Protein AF-A0A9E5R6W0-F1 (afdb_monomer_lite)

Secondary structure (DSSP, 8-state):
--S-B-----TT------GGGGGGGG--HHHHHHHHHHHHHHHHH-TT-----BS-SSGGG-SSPPHHHHHT-SB-TTSPBPHHHHHHHHH--

Radius of gyration: 13.16 Å; chains: 1; bounding box: 34×24×33 Å

Foldseek 3Di:
DPQADFDFACPPPPDDDDPVNVVNPVADLQNRLVVVLVVVVVLVVDPPRDDHHQQDAPLQCDVVRDPVSQRRYQAHVVRHGGSNNVSCVVSPD

pLDDT: mean 86.55, std 10.1, range [46.84, 95.88]

Sequence (93 aa):
MGDGFGWGSAEVFSGVVGEEFGFITYTTAQEQAQYIVRAFQVGRDLSYVGPMFLDNLNFCESYPRSELACFLSLLDAEGEPRPAFEALQVATP

Structure (mmCIF, N/CA/C/O backbone):
data_AF-A0A9E5R6W0-F1
#
_entry.id   AF-A0A9E5R6W0-F1
#
loop_
_atom_site.group_PDB
_atom_site.id
_atom_site.type_symbol
_atom_site.label_atom_id
_atom_site.label_alt_id
_atom_site.label_comp_id
_atom_site.label_asym_id
_atom_site.label_entity_id
_atom_site.label_seq_id
_atom_site.pdbx_PDB_ins_code
_atom_site.Cartn_x
_atom_site.Cartn_y
_atom_site.Cartn_z
_atom_site.occupancy
_atom_site.B_iso_or_equiv
_atom_site.auth_seq_id
_atom_site.auth_comp_id
_atom_site.auth_asym_id
_atom_site.auth_atom_id
_atom_site.pdbx_PDB_model_num
ATOM 1 N N . MET A 1 1 ? -10.568 -2.536 -12.819 1.00 46.84 1 MET A N 1
ATOM 2 C CA . MET A 1 1 ? -10.127 -2.218 -11.449 1.00 46.84 1 MET A CA 1
ATOM 3 C C . MET A 1 1 ? -11.271 -2.649 -10.552 1.00 46.84 1 MET A C 1
ATOM 5 O O . MET A 1 1 ? -12.354 -2.099 -10.709 1.00 46.84 1 MET A O 1
ATOM 9 N N . GLY A 1 2 ? -11.102 -3.755 -9.823 1.00 52.41 2 GLY A N 1
ATOM 10 C CA . GLY A 1 2 ? -12.112 -4.248 -8.878 1.00 52.41 2 GLY A CA 1
ATOM 11 C C . GLY A 1 2 ? -12.193 -3.331 -7.658 1.00 52.41 2 GLY A C 1
ATOM 12 O O . GLY A 1 2 ? -11.368 -2.431 -7.531 1.00 52.41 2 GLY A O 1
ATOM 13 N N . ASP A 1 3 ? -13.171 -3.553 -6.787 1.00 63.50 3 ASP A N 1
ATOM 14 C CA . ASP A 1 3 ? -13.585 -2.685 -5.668 1.00 63.50 3 ASP A CA 1
ATOM 15 C C . ASP A 1 3 ? -12.552 -2.515 -4.518 1.00 63.50 3 ASP A C 1
ATOM 17 O O . ASP A 1 3 ? -12.926 -2.331 -3.360 1.00 63.50 3 ASP A O 1
ATOM 21 N N . GLY A 1 4 ? -11.251 -2.614 -4.804 1.00 73.88 4 GLY A N 1
ATOM 22 C CA . GLY A 1 4 ? -10.156 -2.487 -3.846 1.00 73.88 4 GLY A CA 1
ATOM 23 C C . GLY A 1 4 ? -9.471 -1.119 -3.886 1.00 73.88 4 GLY A C 1
ATOM 24 O O . GLY A 1 4 ? -9.457 -0.435 -4.910 1.00 73.88 4 GLY A O 1
ATOM 25 N N . PHE A 1 5 ? -8.883 -0.721 -2.760 1.00 89.69 5 PHE A N 1
ATOM 26 C CA . PHE A 1 5 ? -7.996 0.442 -2.680 1.00 89.69 5 PHE A CA 1
ATOM 27 C C . PHE A 1 5 ? -6.537 -0.018 -2.662 1.00 89.69 5 PHE A C 1
ATOM 29 O O . PHE A 1 5 ? -6.260 -1.156 -2.305 1.00 89.69 5 PHE A O 1
ATOM 36 N N . GLY A 1 6 ? -5.598 0.863 -2.993 1.00 89.69 6 GLY A N 1
ATOM 37 C CA . GLY A 1 6 ? -4.170 0.566 -2.919 1.00 89.69 6 GLY A CA 1
ATOM 38 C C . GLY A 1 6 ? -3.335 1.836 -2.973 1.00 89.69 6 GLY A C 1
ATOM 39 O O . GLY A 1 6 ? -3.816 2.890 -3.392 1.00 89.69 6 GLY A O 1
ATOM 40 N N . TRP A 1 7 ? -2.084 1.737 -2.534 1.00 92.44 7 TRP A N 1
ATOM 41 C CA . TRP A 1 7 ? -1.086 2.789 -2.703 1.00 92.44 7 TRP A CA 1
ATOM 42 C C . TRP A 1 7 ? 0.212 2.166 -3.201 1.00 92.44 7 TRP A C 1
ATOM 44 O O . TRP A 1 7 ? 0.592 1.100 -2.722 1.00 92.44 7 TRP A O 1
ATOM 54 N N . GLY A 1 8 ? 0.859 2.789 -4.185 1.00 91.12 8 GLY A N 1
ATOM 55 C CA . GLY A 1 8 ? 2.030 2.226 -4.855 1.00 91.12 8 GLY A CA 1
ATOM 56 C C . GLY A 1 8 ? 3.338 2.872 -4.411 1.00 91.12 8 GLY A C 1
ATOM 57 O O . GLY A 1 8 ? 3.369 4.061 -4.108 1.00 91.12 8 GLY A O 1
ATOM 58 N N . SER A 1 9 ? 4.422 2.096 -4.429 1.00 91.75 9 SER A N 1
ATOM 59 C CA . SER A 1 9 ? 5.796 2.594 -4.290 1.00 91.75 9 SER A CA 1
ATOM 60 C C . SER A 1 9 ? 6.723 1.920 -5.302 1.00 91.75 9 SER A C 1
ATOM 62 O O . SER A 1 9 ? 6.707 0.690 -5.429 1.00 91.75 9 SER A O 1
ATOM 64 N N . ALA A 1 10 ? 7.546 2.728 -5.981 1.00 87.38 10 ALA A N 1
ATOM 65 C CA . ALA A 1 10 ? 8.578 2.274 -6.916 1.00 87.38 10 ALA A CA 1
ATOM 66 C C . ALA A 1 10 ? 9.985 2.223 -6.297 1.00 87.38 10 ALA A C 1
ATOM 68 O O . ALA A 1 10 ? 10.927 1.898 -7.006 1.00 87.38 10 ALA A O 1
ATOM 69 N N . GLU A 1 11 ? 10.159 2.502 -4.998 1.00 81.50 11 GLU A N 1
ATOM 70 C CA . GLU A 1 11 ? 11.493 2.608 -4.370 1.00 81.50 11 GLU A CA 1
ATOM 71 C C . GLU A 1 11 ? 12.383 1.378 -4.617 1.00 81.50 11 GLU A C 1
ATOM 73 O O . GLU A 1 11 ? 13.587 1.503 -4.824 1.00 81.50 11 GLU A O 1
ATOM 78 N N . VAL A 1 12 ? 11.780 0.191 -4.636 1.00 68.12 12 VAL A N 1
ATOM 79 C CA . VAL A 1 12 ? 12.486 -1.088 -4.786 1.00 68.12 12 VAL A CA 1
ATOM 80 C C . VAL A 1 12 ? 12.454 -1.644 -6.215 1.00 68.12 12 VAL A C 1
ATOM 82 O O . VAL A 1 12 ? 12.954 -2.738 -6.459 1.00 68.12 12 VAL A O 1
ATOM 85 N N . PHE A 1 13 ? 11.895 -0.906 -7.180 1.00 70.94 13 PHE A N 1
ATOM 86 C CA . PHE A 1 13 ? 11.680 -1.388 -8.544 1.00 70.94 13 PHE A CA 1
ATOM 87 C C . PHE A 1 13 ? 12.214 -0.405 -9.590 1.00 70.94 13 PHE A C 1
ATOM 89 O O . PHE A 1 13 ? 11.879 0.773 -9.599 1.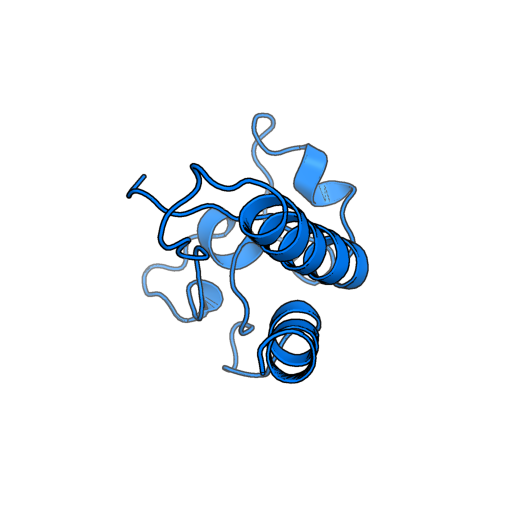00 70.94 13 PHE A O 1
ATOM 96 N N . SER A 1 14 ? 12.991 -0.912 -10.545 1.00 65.50 14 SER A N 1
ATOM 97 C CA . SER A 1 14 ? 13.558 -0.140 -11.661 1.00 65.50 14 SER A CA 1
ATOM 98 C C . SER A 1 14 ? 12.626 -0.012 -12.878 1.00 65.50 14 SER A C 1
ATOM 100 O O . SER A 1 14 ? 13.095 0.262 -13.983 1.00 65.50 14 SER A O 1
ATOM 102 N N . GLY A 1 15 ? 11.323 -0.243 -12.688 1.00 66.81 15 GLY A N 1
ATOM 103 C CA . GLY A 1 15 ? 10.320 -0.217 -13.753 1.00 66.81 15 GLY A CA 1
ATOM 104 C C . GLY A 1 15 ? 10.011 1.191 -14.269 1.00 66.81 15 GLY A C 1
ATOM 105 O O . GLY A 1 15 ? 10.230 2.193 -13.583 1.00 66.81 15 GLY A O 1
ATOM 106 N N . VAL A 1 16 ? 9.470 1.270 -15.484 1.00 71.50 16 VAL A N 1
ATOM 107 C CA . VAL A 1 16 ? 8.998 2.527 -16.068 1.00 71.50 16 VAL A CA 1
ATOM 108 C C . VAL A 1 16 ? 7.635 2.854 -15.472 1.00 71.50 16 VAL A C 1
ATOM 110 O O . VAL A 1 16 ? 6.627 2.211 -15.760 1.00 71.50 16 VAL A O 1
ATOM 113 N N . VAL A 1 17 ? 7.594 3.894 -14.646 1.00 78.81 17 VAL A N 1
ATOM 114 C CA . VAL A 1 17 ? 6.337 4.441 -14.134 1.00 78.81 17 VAL A CA 1
ATOM 115 C C . VAL A 1 17 ? 5.712 5.320 -15.219 1.00 78.81 17 VAL A C 1
ATOM 117 O O . VAL A 1 17 ? 6.325 6.295 -15.653 1.00 78.81 17 VAL A O 1
ATOM 120 N N . GLY A 1 18 ? 4.502 4.971 -15.665 1.00 79.25 18 GLY A N 1
ATOM 121 C CA . GLY A 1 18 ? 3.709 5.825 -16.556 1.00 79.25 18 GLY A CA 1
ATOM 122 C C . GLY A 1 18 ? 3.425 7.184 -15.909 1.00 79.25 18 GLY A C 1
ATOM 123 O O . GLY A 1 18 ? 3.287 7.272 -14.686 1.00 79.25 18 GLY A O 1
ATOM 124 N N . GLU A 1 19 ? 3.351 8.256 -16.705 1.00 80.06 19 GLU A N 1
ATOM 125 C CA . GLU A 1 19 ? 3.143 9.623 -16.194 1.00 80.06 19 GLU A CA 1
ATOM 126 C C . GLU A 1 19 ? 1.898 9.733 -15.299 1.00 80.06 19 GLU A C 1
ATOM 128 O O . GLU A 1 19 ? 1.898 10.462 -14.305 1.00 80.06 19 GLU A O 1
ATOM 133 N N . GLU A 1 20 ? 0.857 8.953 -15.594 1.00 82.06 20 GLU A N 1
ATOM 134 C CA . GLU A 1 20 ? -0.397 8.906 -14.848 1.00 82.06 20 GLU A CA 1
ATOM 135 C C . GLU A 1 20 ? -0.255 8.325 -13.427 1.00 82.06 20 GLU A C 1
ATOM 137 O O . GLU A 1 20 ? -1.104 8.574 -12.570 1.00 82.06 20 GLU A O 1
ATOM 142 N N . PHE A 1 21 ? 0.852 7.633 -13.145 1.00 80.88 21 PHE A N 1
ATOM 143 C CA . PHE A 1 21 ? 1.220 7.119 -11.824 1.00 80.88 21 PHE A CA 1
ATOM 144 C C . PHE A 1 21 ? 2.512 7.740 -11.281 1.00 80.88 21 PHE A C 1
ATOM 146 O O . PHE A 1 21 ? 3.119 7.194 -10.360 1.00 80.88 21 PHE A O 1
ATOM 153 N N . GLY A 1 22 ? 2.924 8.906 -11.793 1.00 84.94 22 GLY A N 1
ATOM 154 C CA . GLY A 1 22 ? 4.193 9.550 -11.434 1.00 84.94 22 GLY A CA 1
ATOM 155 C C . GLY A 1 22 ? 4.430 9.713 -9.924 1.00 84.94 22 GLY A C 1
ATOM 156 O O . GLY A 1 22 ? 5.571 9.629 -9.474 1.00 84.94 22 GLY A O 1
ATOM 157 N N . PHE A 1 23 ? 3.366 9.846 -9.118 1.00 87.00 23 PHE A N 1
ATOM 158 C CA . PHE A 1 23 ? 3.448 9.925 -7.651 1.00 87.00 23 PHE A CA 1
ATOM 159 C C . PHE A 1 23 ? 4.151 8.718 -7.002 1.00 87.00 23 PHE A C 1
ATOM 161 O O . PHE A 1 23 ? 4.775 8.861 -5.950 1.00 87.00 23 PHE A O 1
ATOM 168 N N . ILE A 1 24 ? 4.089 7.540 -7.633 1.00 90.12 24 ILE A N 1
ATOM 169 C CA . ILE A 1 24 ? 4.697 6.297 -7.142 1.00 90.12 24 ILE A CA 1
ATOM 170 C C . ILE A 1 24 ? 6.227 6.427 -7.062 1.00 90.12 24 ILE A C 1
ATOM 172 O O . ILE A 1 24 ? 6.845 5.832 -6.179 1.00 90.12 24 ILE A O 1
ATOM 176 N N . THR A 1 25 ? 6.839 7.245 -7.929 1.00 89.12 25 THR A N 1
ATOM 177 C CA . THR A 1 25 ? 8.292 7.515 -7.912 1.00 89.12 25 THR A CA 1
ATOM 178 C C . THR A 1 25 ? 8.734 8.375 -6.728 1.00 89.12 25 THR A C 1
ATOM 180 O O . THR A 1 25 ? 9.909 8.379 -6.374 1.00 89.12 25 THR A O 1
ATOM 183 N N . TYR A 1 26 ? 7.790 9.071 -6.092 1.00 90.50 26 TYR A N 1
ATOM 184 C CA .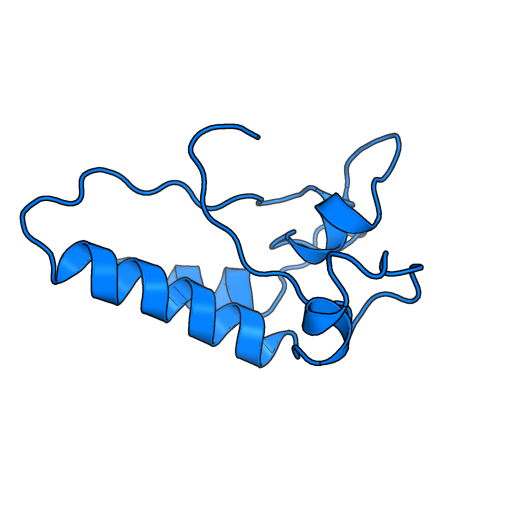 TYR A 1 26 ? 8.011 9.907 -4.913 1.00 90.50 26 TYR A CA 1
ATOM 185 C C . TYR A 1 26 ? 7.534 9.242 -3.620 1.00 90.50 26 TYR A C 1
ATOM 187 O O . TYR A 1 26 ? 7.525 9.891 -2.581 1.00 90.50 26 TYR A O 1
ATOM 195 N N . THR A 1 27 ? 7.099 7.982 -3.684 1.00 91.88 27 THR A N 1
ATOM 196 C CA . THR A 1 27 ? 6.605 7.239 -2.524 1.00 91.88 27 THR A CA 1
ATOM 197 C C . THR A 1 27 ? 7.610 6.154 -2.154 1.00 91.88 27 THR A C 1
ATOM 199 O O . THR A 1 27 ? 7.873 5.244 -2.943 1.00 91.88 27 THR A O 1
ATOM 202 N N . THR A 1 28 ? 8.123 6.207 -0.931 1.00 94.00 28 THR A N 1
ATOM 203 C CA . THR A 1 28 ? 8.932 5.141 -0.322 1.00 94.00 28 THR A CA 1
ATOM 204 C C . THR A 1 28 ? 8.079 3.930 0.074 1.00 94.00 28 THR A C 1
ATOM 206 O O . THR A 1 28 ? 6.866 4.031 0.279 1.00 94.00 28 THR A O 1
ATOM 209 N N . ALA A 1 29 ? 8.691 2.759 0.236 1.00 92.81 29 ALA A N 1
ATOM 210 C CA . ALA A 1 29 ? 8.015 1.558 0.722 1.00 92.81 29 ALA A CA 1
ATOM 211 C C . ALA A 1 29 ? 7.453 1.763 2.144 1.00 92.81 29 ALA A C 1
ATOM 213 O O . ALA A 1 29 ? 6.400 1.224 2.493 1.00 92.81 29 ALA A O 1
ATOM 214 N N . GLN A 1 30 ? 8.113 2.599 2.950 1.00 94.69 30 GLN A N 1
ATOM 215 C CA . GLN A 1 30 ? 7.626 2.987 4.271 1.00 94.69 30 GLN A CA 1
ATOM 216 C C . GLN A 1 30 ? 6.395 3.902 4.196 1.00 94.69 30 GLN A C 1
ATOM 218 O O . GLN A 1 30 ? 5.442 3.703 4.949 1.00 94.69 30 GLN A O 1
ATOM 223 N N . GLU A 1 31 ? 6.377 4.880 3.288 1.00 95.25 31 GLU A N 1
ATOM 224 C CA . GLU A 1 31 ? 5.207 5.745 3.072 1.00 95.25 31 GLU A CA 1
ATOM 225 C C . GLU A 1 31 ? 4.014 4.952 2.542 1.00 95.25 31 GLU A C 1
ATOM 227 O O . GLU A 1 3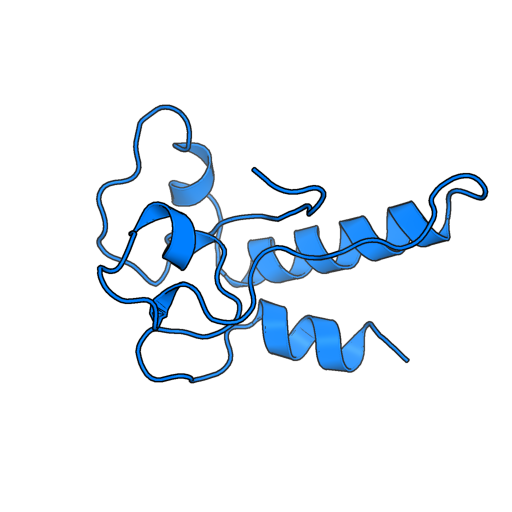1 ? 2.899 5.130 3.031 1.00 95.25 31 GLU A O 1
ATOM 232 N N . GLN A 1 32 ? 4.244 4.005 1.627 1.00 95.19 32 GLN A N 1
ATOM 233 C CA . GLN A 1 32 ? 3.216 3.061 1.187 1.00 95.19 32 GLN A CA 1
ATOM 234 C C . GLN A 1 32 ? 2.566 2.353 2.387 1.00 95.19 32 GLN A C 1
ATOM 236 O O . GLN A 1 32 ? 1.339 2.349 2.511 1.00 95.19 32 GLN A O 1
ATOM 241 N N . ALA A 1 33 ? 3.376 1.806 3.299 1.00 95.31 33 ALA A N 1
ATOM 242 C CA . ALA A 1 33 ? 2.886 1.149 4.509 1.00 95.31 33 ALA A CA 1
ATOM 243 C C . ALA A 1 33 ? 2.044 2.095 5.383 1.00 95.31 33 ALA A C 1
ATOM 245 O O . ALA A 1 33 ? 0.945 1.743 5.821 1.00 95.31 33 ALA A O 1
ATOM 246 N N . GLN A 1 34 ? 2.530 3.319 5.600 1.00 95.88 34 GLN A N 1
ATOM 247 C CA . GLN A 1 34 ? 1.843 4.328 6.408 1.00 95.88 34 GLN A CA 1
ATOM 248 C C . GLN A 1 34 ? 0.490 4.726 5.811 1.00 95.88 34 GLN A C 1
ATOM 250 O O . GLN A 1 34 ? -0.507 4.788 6.535 1.00 95.88 34 GLN A O 1
ATOM 255 N N . TYR A 1 35 ? 0.427 4.974 4.503 1.00 95.44 35 TYR A N 1
ATOM 256 C CA . TYR A 1 35 ? -0.802 5.402 3.836 1.00 95.44 35 TYR A CA 1
ATOM 257 C C . TYR A 1 35 ? -1.854 4.298 3.796 1.00 95.44 35 TYR A C 1
ATOM 259 O O . TYR A 1 35 ? -3.028 4.567 4.054 1.00 95.44 35 TYR A O 1
ATOM 267 N N . ILE A 1 36 ? -1.438 3.051 3.563 1.00 95.38 36 ILE A N 1
ATOM 268 C CA . ILE A 1 36 ? -2.336 1.893 3.593 1.00 95.38 36 ILE A CA 1
ATOM 269 C C . ILE A 1 36 ? -2.945 1.715 4.990 1.00 95.38 36 ILE A C 1
ATOM 271 O O . ILE A 1 36 ? -4.167 1.627 5.131 1.00 95.38 36 ILE A O 1
ATOM 275 N N . VAL A 1 37 ? -2.120 1.723 6.042 1.00 95.31 37 VAL A N 1
ATOM 276 C CA . VAL A 1 37 ? -2.609 1.608 7.426 1.00 95.31 37 VAL A CA 1
ATOM 277 C C . VAL A 1 37 ? -3.532 2.775 7.780 1.00 95.31 37 VAL A C 1
ATOM 279 O O . VAL A 1 37 ? -4.584 2.577 8.398 1.00 95.31 37 VAL A O 1
ATOM 282 N N . ARG A 1 38 ? -3.182 3.997 7.360 1.00 95.50 38 ARG A N 1
ATOM 283 C CA . ARG A 1 38 ? -4.013 5.180 7.593 1.00 95.50 38 ARG A CA 1
ATOM 284 C C . ARG A 1 38 ? -5.368 5.072 6.896 1.00 95.50 38 ARG A C 1
ATOM 286 O O . ARG A 1 38 ? -6.367 5.459 7.497 1.00 95.50 38 ARG A O 1
ATOM 293 N N . ALA A 1 39 ? -5.432 4.522 5.685 1.00 94.06 39 ALA A N 1
ATOM 294 C CA . ALA A 1 39 ? -6.692 4.318 4.973 1.00 94.06 39 ALA A CA 1
ATOM 295 C C . ALA A 1 39 ? -7.642 3.389 5.748 1.00 94.06 39 ALA A C 1
ATOM 297 O O . ALA A 1 39 ? -8.806 3.734 5.942 1.00 94.06 39 ALA A O 1
ATOM 298 N N . PHE A 1 40 ? -7.140 2.272 6.289 1.00 92.94 40 PHE A N 1
ATOM 299 C CA . PHE A 1 40 ? -7.940 1.390 7.148 1.00 92.94 40 PHE A CA 1
ATOM 300 C C . PHE A 1 40 ? -8.368 2.055 8.462 1.00 92.94 40 PHE A C 1
ATOM 302 O O . PHE A 1 40 ? -9.465 1.805 8.953 1.00 92.94 40 PHE A O 1
ATOM 309 N N . GLN A 1 41 ? -7.526 2.900 9.064 1.00 93.19 41 GLN A N 1
ATOM 310 C CA . GLN A 1 41 ? -7.925 3.692 10.236 1.00 93.19 41 GLN A CA 1
ATOM 311 C C . GLN A 1 41 ? -9.082 4.636 9.899 1.00 93.19 41 GLN A C 1
ATOM 313 O O . GLN A 1 41 ? -10.095 4.614 10.587 1.00 93.19 41 GLN A O 1
ATOM 318 N N . VAL A 1 42 ? -8.965 5.395 8.806 1.00 94.06 42 VAL A N 1
ATOM 319 C CA . VAL A 1 42 ? -10.021 6.311 8.358 1.00 94.06 42 VAL A CA 1
ATOM 320 C C . VAL A 1 42 ? -11.313 5.554 8.048 1.00 94.06 42 VAL A C 1
ATOM 322 O O . VAL A 1 42 ? -12.379 5.993 8.461 1.00 94.06 42 VAL A O 1
ATOM 325 N N . GLY A 1 43 ? -11.235 4.400 7.380 1.00 92.19 43 GLY A N 1
ATOM 326 C CA . GLY A 1 43 ? -12.405 3.556 7.132 1.00 92.19 43 GLY A CA 1
ATOM 327 C C . GLY A 1 43 ? -13.102 3.116 8.420 1.00 92.19 43 GLY A C 1
ATOM 328 O O . GLY A 1 43 ? -14.319 3.203 8.510 1.00 92.19 43 GLY A O 1
ATOM 329 N N . ARG A 1 44 ? -12.341 2.725 9.451 1.00 90.75 44 ARG A N 1
ATOM 330 C CA . ARG A 1 44 ? -12.895 2.361 10.768 1.00 90.75 44 ARG A CA 1
ATOM 331 C C . ARG A 1 44 ? -13.523 3.539 11.512 1.00 90.75 44 ARG A C 1
ATOM 333 O O . ARG A 1 44 ? -14.494 3.338 12.236 1.00 90.75 44 ARG A O 1
ATOM 340 N N . ASP A 1 45 ? -12.983 4.744 11.338 1.00 93.50 45 ASP A N 1
ATOM 341 C CA . ASP A 1 45 ? -13.512 5.964 11.959 1.00 93.50 45 ASP A CA 1
ATOM 342 C C . ASP A 1 45 ? -14.849 6.408 11.324 1.00 93.50 45 ASP A C 1
ATOM 344 O O . ASP A 1 45 ? -15.614 7.165 11.928 1.00 93.50 45 ASP A O 1
ATOM 348 N N . LEU A 1 46 ? -15.158 5.938 10.110 1.00 93.12 46 LEU A N 1
ATOM 349 C CA . LEU A 1 46 ? -16.361 6.290 9.358 1.00 93.12 46 LEU A CA 1
ATOM 350 C C . LEU A 1 46 ? -17.420 5.184 9.459 1.00 93.12 46 LEU A C 1
ATOM 352 O O . LEU A 1 46 ? -17.307 4.124 8.855 1.00 93.12 46 LEU A O 1
ATOM 356 N N . SER A 1 47 ? -18.530 5.467 10.143 1.00 89.94 47 SER A N 1
ATOM 357 C CA . SER A 1 47 ? -19.594 4.484 10.425 1.00 89.94 47 SER A CA 1
ATOM 358 C C . SER A 1 47 ? -20.358 3.947 9.207 1.00 89.94 47 SER A C 1
ATOM 360 O O . SER A 1 47 ? -21.162 3.027 9.347 1.00 89.94 47 SER A O 1
ATOM 362 N N . TYR A 1 48 ? -20.149 4.527 8.026 1.00 92.31 48 TYR A N 1
ATOM 363 C CA . TYR A 1 48 ? -20.799 4.131 6.776 1.00 92.31 48 TYR A CA 1
ATOM 364 C C . TYR A 1 48 ? -19.875 3.354 5.829 1.00 92.31 48 TYR A C 1
ATOM 366 O O . TYR A 1 48 ? -20.329 2.910 4.774 1.00 92.31 48 TYR A O 1
ATOM 374 N N . VAL A 1 49 ? -18.590 3.203 6.168 1.00 91.62 49 VAL A N 1
ATOM 375 C CA . VAL A 1 49 ? -17.643 2.423 5.368 1.00 91.62 49 VAL A CA 1
ATOM 376 C C . VAL A 1 49 ? -17.744 0.959 5.789 1.00 91.62 49 VAL A C 1
ATOM 378 O O . VAL A 1 49 ? -17.582 0.613 6.957 1.00 91.62 49 VAL A O 1
ATOM 381 N N . GLY A 1 50 ? -18.073 0.102 4.822 1.00 87.81 50 GLY A N 1
ATOM 382 C CA . GLY A 1 50 ? -18.142 -1.344 5.007 1.00 87.81 50 GLY A CA 1
ATOM 383 C C . GLY A 1 50 ? -16.767 -2.019 4.911 1.00 87.81 50 GLY A C 1
ATOM 384 O O . GLY A 1 50 ? -15.737 -1.386 5.141 1.00 87.81 50 GLY A O 1
ATOM 385 N N . PRO A 1 51 ? -16.727 -3.312 4.549 1.00 88.69 51 PRO A N 1
ATOM 386 C CA . PRO A 1 51 ? -15.475 -4.020 4.309 1.00 88.69 51 PRO A CA 1
ATOM 387 C C . PRO A 1 51 ? -14.604 -3.300 3.274 1.00 88.69 51 PRO A C 1
ATOM 389 O O . PRO A 1 51 ? -15.089 -2.898 2.218 1.00 88.69 51 PRO A O 1
ATOM 392 N N . MET A 1 52 ? -13.314 -3.170 3.577 1.00 90.94 52 MET A N 1
ATOM 393 C CA . MET A 1 52 ? -12.310 -2.624 2.668 1.00 90.94 52 MET A CA 1
ATOM 394 C C . MET A 1 52 ? -11.369 -3.742 2.233 1.00 90.94 52 MET A C 1
ATOM 396 O O . MET A 1 52 ? -10.867 -4.490 3.071 1.00 90.94 52 MET A O 1
ATOM 400 N N . PHE A 1 53 ? -11.101 -3.824 0.933 1.00 91.19 53 PHE A N 1
ATOM 401 C CA . PHE A 1 53 ? -10.150 -4.772 0.360 1.00 91.19 53 PHE A CA 1
ATOM 402 C C . PHE A 1 53 ? -8.948 -4.006 -0.182 1.00 91.19 53 PHE A C 1
ATOM 404 O O . PHE A 1 53 ? -9.109 -3.032 -0.917 1.00 91.19 53 PHE A O 1
ATOM 411 N N . LEU A 1 54 ? -7.753 -4.432 0.211 1.00 91.69 54 LEU A N 1
ATOM 412 C CA . LEU A 1 54 ? -6.500 -3.856 -0.258 1.00 91.69 54 LEU A CA 1
ATOM 413 C C . LEU A 1 54 ? -6.008 -4.618 -1.492 1.00 91.69 54 LEU A C 1
ATOM 415 O O . LEU A 1 54 ? -5.914 -5.845 -1.466 1.00 91.69 54 LEU A O 1
ATOM 419 N N . ASP A 1 55 ? -5.667 -3.878 -2.539 1.00 87.75 55 ASP A N 1
ATOM 420 C CA . ASP A 1 55 ? -5.068 -4.374 -3.774 1.00 87.75 55 ASP A CA 1
ATOM 421 C C . ASP A 1 55 ? -3.566 -3.994 -3.790 1.00 87.75 55 ASP A C 1
ATOM 423 O O . ASP A 1 55 ? -3.241 -2.814 -3.651 1.00 87.75 55 ASP A O 1
ATOM 427 N N . ASN A 1 56 ? -2.601 -4.915 -3.898 1.00 89.25 56 ASN A N 1
ATOM 428 C CA . ASN A 1 56 ? -2.719 -6.379 -3.963 1.00 89.25 56 ASN A CA 1
ATOM 429 C C . ASN A 1 56 ? -1.657 -7.077 -3.104 1.00 89.25 56 ASN A C 1
ATOM 431 O O . ASN A 1 56 ? -0.606 -6.515 -2.823 1.00 89.25 56 ASN A O 1
ATOM 435 N N . LEU A 1 57 ? -1.894 -8.337 -2.735 1.00 91.50 57 LEU A N 1
ATOM 436 C CA . LEU A 1 57 ? -0.939 -9.140 -1.978 1.00 91.50 57 LEU A CA 1
ATOM 437 C C . LEU A 1 57 ? 0.332 -9.472 -2.781 1.00 91.50 57 LEU A C 1
ATOM 439 O O . LEU A 1 57 ? 1.422 -9.200 -2.291 1.00 91.50 57 LEU A O 1
ATOM 443 N N . ASN A 1 58 ? 0.211 -10.040 -3.985 1.00 90.75 58 ASN A N 1
ATOM 444 C CA . ASN A 1 58 ? 1.314 -10.745 -4.657 1.00 90.75 58 ASN A CA 1
ATOM 445 C C . ASN A 1 58 ? 1.469 -10.424 -6.154 1.00 90.75 58 ASN A C 1
ATOM 447 O O . ASN A 1 58 ? 1.915 -11.247 -6.956 1.00 90.75 58 ASN A O 1
ATOM 451 N N . PHE A 1 59 ? 1.105 -9.217 -6.576 1.00 89.12 59 PHE A N 1
ATOM 452 C CA . PHE A 1 59 ? 1.187 -8.830 -7.985 1.00 89.12 59 PHE A CA 1
ATOM 453 C C . PHE A 1 59 ? 2.608 -8.826 -8.568 1.00 89.12 59 PHE A C 1
ATOM 455 O O . PHE A 1 59 ? 2.752 -8.980 -9.784 1.00 89.12 59 PHE A O 1
ATOM 462 N N . CYS A 1 60 ? 3.657 -8.736 -7.750 1.00 88.19 60 CYS A N 1
ATOM 463 C CA . CYS A 1 60 ? 5.035 -8.890 -8.231 1.00 88.19 60 CYS A CA 1
ATOM 464 C C . CYS A 1 60 ? 5.380 -10.310 -8.715 1.00 88.19 60 CYS A C 1
ATOM 466 O O . CYS A 1 60 ? 6.269 -10.468 -9.562 1.00 88.19 60 CYS A O 1
ATOM 468 N N . GLU A 1 61 ? 4.641 -11.318 -8.249 1.00 89.19 61 GLU A N 1
ATOM 469 C CA . GLU A 1 61 ? 4.787 -12.729 -8.631 1.00 89.19 61 GLU A CA 1
ATOM 470 C C . GLU A 1 61 ? 3.908 -13.108 -9.842 1.00 89.19 61 GLU A C 1
ATOM 472 O O . GLU A 1 61 ? 3.976 -14.228 -10.349 1.00 89.19 61 GLU A O 1
ATOM 477 N N . SER A 1 62 ? 3.071 -12.184 -10.333 1.00 84.31 62 SER A N 1
ATOM 478 C CA . SER A 1 62 ? 2.169 -12.440 -11.464 1.00 84.31 62 SER A CA 1
ATOM 479 C C . SER A 1 62 ? 2.917 -12.675 -12.787 1.00 84.31 62 SER A C 1
ATOM 481 O O . SER A 1 62 ? 3.970 -12.085 -13.042 1.00 84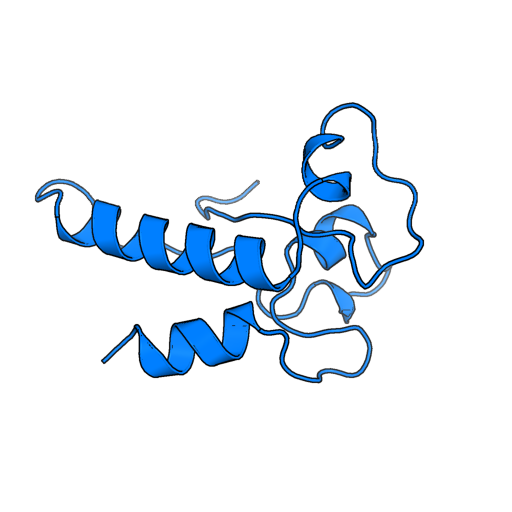.31 62 SER A O 1
ATOM 483 N N . TYR A 1 63 ? 2.350 -13.521 -13.662 1.00 78.38 63 TYR A N 1
ATOM 484 C CA . TYR A 1 63 ? 2.859 -13.758 -15.017 1.00 78.38 63 TYR A CA 1
ATOM 485 C C . TYR A 1 63 ? 1.766 -13.539 -16.086 1.00 78.38 63 TYR A C 1
ATOM 487 O O . TYR A 1 63 ? 0.730 -14.207 -16.030 1.00 78.38 63 TYR A O 1
ATOM 495 N N . PRO A 1 64 ? 1.985 -12.664 -17.089 1.00 79.38 64 PRO A N 1
ATOM 496 C CA . PRO A 1 64 ? 3.144 -11.780 -17.232 1.00 79.38 64 PRO A CA 1
ATOM 497 C C . PRO A 1 64 ? 3.179 -10.716 -16.124 1.00 79.38 64 PRO A C 1
ATOM 499 O O . PRO A 1 64 ? 2.132 -10.212 -15.719 1.00 79.38 64 PRO A O 1
ATOM 502 N N . ARG A 1 65 ? 4.381 -10.361 -15.652 1.00 77.56 65 ARG A N 1
ATOM 503 C CA . ARG A 1 65 ? 4.543 -9.328 -14.622 1.00 77.56 65 ARG A CA 1
ATOM 504 C C . ARG A 1 65 ? 4.100 -7.980 -15.179 1.00 77.56 65 ARG A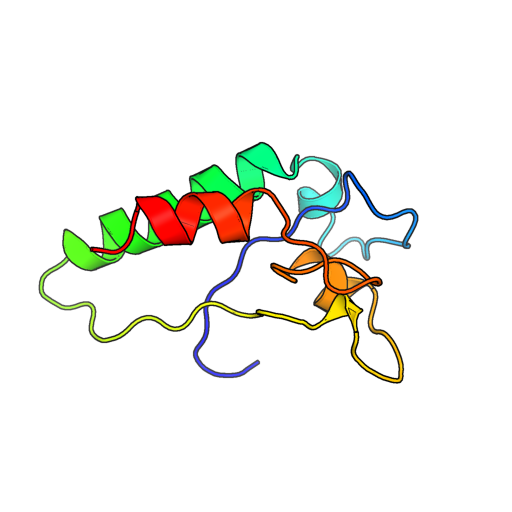 C 1
ATOM 506 O O . ARG A 1 65 ? 4.636 -7.517 -16.184 1.00 77.56 65 ARG A O 1
ATOM 513 N N . SER A 1 66 ? 3.165 -7.336 -14.490 1.00 81.19 66 SER A N 1
ATOM 514 C CA . SER A 1 66 ? 2.850 -5.923 -14.695 1.00 81.19 66 SER A CA 1
ATOM 515 C C . SER A 1 66 ? 3.631 -5.090 -13.682 1.00 81.19 66 SER A C 1
ATOM 517 O O . SER A 1 66 ? 3.471 -5.277 -12.476 1.00 81.19 66 SER A O 1
ATOM 519 N N . GLU A 1 67 ? 4.481 -4.175 -14.155 1.00 78.44 67 GLU A N 1
ATOM 520 C CA . GLU A 1 67 ? 5.264 -3.287 -13.279 1.00 78.44 67 GLU A CA 1
ATOM 521 C C . GLU A 1 67 ? 4.346 -2.431 -12.407 1.00 78.44 67 GLU A C 1
ATOM 523 O O . GLU A 1 67 ? 4.532 -2.352 -11.195 1.00 78.44 67 GLU A O 1
ATOM 528 N N . LEU A 1 68 ?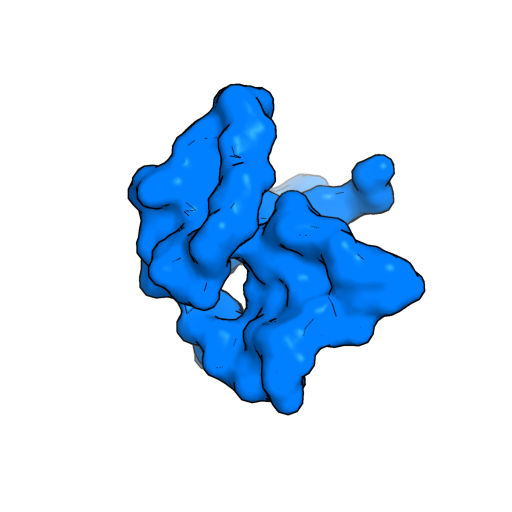 3.276 -1.905 -13.012 1.00 78.31 68 LEU A N 1
ATOM 529 C CA . LEU A 1 68 ? 2.249 -1.150 -12.308 1.00 78.31 68 LEU A CA 1
ATOM 530 C C . LEU A 1 68 ? 1.626 -1.952 -11.161 1.00 78.31 68 LEU A C 1
ATOM 532 O O . LEU A 1 68 ? 1.487 -1.465 -10.041 1.00 78.31 68 LEU A O 1
ATOM 536 N N . ALA A 1 69 ? 1.246 -3.193 -11.460 1.00 84.50 69 ALA A N 1
ATOM 537 C CA . ALA A 1 69 ? 0.641 -4.088 -10.490 1.00 84.50 69 ALA A CA 1
ATOM 538 C C . ALA A 1 69 ? 1.634 -4.405 -9.359 1.00 84.50 69 ALA A C 1
ATOM 540 O O . ALA A 1 69 ? 1.268 -4.420 -8.187 1.00 84.50 69 ALA A O 1
ATOM 541 N N . CYS A 1 70 ? 2.910 -4.587 -9.699 1.00 88.00 70 CYS A N 1
ATOM 542 C CA . CYS A 1 70 ? 3.966 -4.865 -8.737 1.00 88.00 70 CYS A CA 1
ATOM 543 C C . CYS A 1 70 ? 4.234 -3.681 -7.786 1.00 88.00 70 CYS A C 1
ATOM 545 O O . CYS A 1 70 ? 4.428 -3.896 -6.590 1.00 88.00 70 CYS A O 1
ATOM 547 N N . PHE A 1 71 ? 4.119 -2.425 -8.238 1.00 89.19 71 PHE A N 1
ATOM 548 C CA . PHE A 1 71 ? 4.250 -1.266 -7.339 1.00 89.19 71 PHE A CA 1
ATOM 549 C C . PHE A 1 71 ? 3.226 -1.275 -6.189 1.00 89.19 71 PHE A C 1
ATOM 551 O O . PHE A 1 71 ? 3.540 -0.787 -5.101 1.00 89.19 71 PHE A O 1
ATOM 558 N N . LEU A 1 72 ? 2.042 -1.862 -6.407 1.00 90.19 72 LEU A N 1
ATOM 559 C CA . LEU A 1 72 ? 0.953 -2.021 -5.429 1.00 90.19 72 LEU A CA 1
ATOM 560 C C . LEU A 1 72 ? 1.061 -3.301 -4.579 1.00 90.19 72 LEU A C 1
ATOM 562 O O . LEU A 1 72 ? 0.286 -3.474 -3.642 1.00 90.19 72 LEU A O 1
ATOM 566 N N . SER A 1 73 ? 1.992 -4.198 -4.906 1.00 92.00 73 SER A N 1
ATOM 567 C CA . SER A 1 73 ? 2.143 -5.501 -4.253 1.00 92.00 73 SER A CA 1
ATOM 568 C C . SER A 1 73 ? 2.631 -5.363 -2.809 1.00 92.00 73 SER A C 1
ATOM 570 O O . SER A 1 73 ? 3.462 -4.497 -2.523 1.00 92.00 73 SER A O 1
ATOM 572 N N . LEU A 1 74 ? 2.170 -6.239 -1.915 1.00 93.88 74 LEU A N 1
ATOM 573 C CA . LEU A 1 74 ? 2.666 -6.366 -0.538 1.00 93.88 74 LEU A CA 1
ATOM 574 C C . LEU A 1 74 ? 3.845 -7.336 -0.412 1.00 93.88 74 LEU A C 1
ATOM 576 O O . LEU A 1 74 ? 4.596 -7.247 0.556 1.00 93.88 74 LEU A O 1
ATOM 580 N N . LEU A 1 75 ? 4.004 -8.233 -1.380 1.00 92.75 75 LEU A N 1
ATOM 581 C CA . LEU A 1 75 ? 5.158 -9.111 -1.532 1.00 92.75 75 LEU A CA 1
ATOM 582 C C . LEU A 1 75 ? 6.010 -8.648 -2.714 1.00 92.75 75 LEU A C 1
ATOM 584 O O . LEU A 1 75 ? 5.483 -8.069 -3.673 1.00 92.75 75 LEU A O 1
ATOM 588 N N . ASP A 1 76 ? 7.316 -8.868 -2.642 1.00 89.25 76 ASP A N 1
ATOM 589 C CA . ASP A 1 76 ? 8.215 -8.614 -3.765 1.00 89.25 76 ASP A CA 1
ATOM 590 C C . ASP A 1 76 ? 8.194 -9.747 -4.809 1.00 89.25 76 ASP A C 1
ATOM 592 O O . ASP A 1 76 ? 7.286 -10.578 -4.850 1.00 89.25 76 ASP A O 1
ATOM 596 N N . ALA A 1 77 ? 9.147 -9.717 -5.740 1.00 86.56 77 ALA A N 1
ATOM 597 C CA . ALA A 1 77 ? 9.250 -10.681 -6.831 1.00 86.56 77 ALA A CA 1
ATOM 598 C C . ALA A 1 77 ? 9.632 -12.096 -6.369 1.00 86.56 77 ALA A C 1
ATOM 600 O O . ALA A 1 77 ? 9.385 -13.057 -7.101 1.00 86.56 77 ALA A O 1
ATOM 601 N N . GLU A 1 78 ? 10.242 -12.205 -5.193 1.00 88.94 78 GLU A N 1
ATOM 602 C CA . GLU A 1 78 ? 10.728 -13.429 -4.575 1.00 88.94 78 GLU A CA 1
ATOM 603 C C . GLU A 1 78 ? 9.741 -13.964 -3.521 1.00 88.94 78 GLU A C 1
ATOM 605 O O . GLU A 1 78 ? 9.940 -15.061 -2.999 1.00 88.94 78 GLU A O 1
ATOM 610 N N . GLY A 1 79 ? 8.655 -13.227 -3.258 1.00 89.25 79 GLY A N 1
ATOM 611 C CA . GLY A 1 79 ? 7.633 -13.563 -2.267 1.00 89.25 79 GLY A CA 1
ATOM 612 C C . GLY A 1 79 ? 7.960 -13.057 -0.859 1.00 89.25 79 GLY A C 1
ATOM 613 O O . GLY A 1 79 ? 7.260 -13.405 0.094 1.00 89.25 79 GLY A O 1
ATOM 614 N N . GLU A 1 80 ? 8.998 -12.233 -0.706 1.00 92.25 80 GLU A N 1
ATOM 615 C CA . GLU A 1 80 ? 9.390 -11.676 0.583 1.00 92.25 80 GLU A CA 1
ATOM 616 C C . GLU A 1 80 ? 8.477 -10.496 0.972 1.00 92.25 80 GLU A C 1
ATOM 618 O O . GLU A 1 80 ? 7.999 -9.739 0.113 1.00 92.25 80 GLU A O 1
ATOM 623 N N . PRO A 1 81 ? 8.189 -10.324 2.276 1.00 93.62 81 PRO A N 1
ATOM 624 C CA . PRO A 1 81 ? 7.287 -9.286 2.750 1.00 93.62 81 PRO A CA 1
ATOM 625 C C . PRO A 1 81 ? 7.880 -7.884 2.565 1.00 93.62 81 PRO A C 1
ATOM 627 O O . PRO A 1 81 ? 8.993 -7.587 2.994 1.00 93.62 81 PRO A O 1
ATOM 630 N N . ARG A 1 82 ? 7.089 -6.972 1.991 1.00 92.56 82 ARG A N 1
ATOM 631 C CA . ARG A 1 82 ? 7.398 -5.534 1.966 1.00 92.56 82 ARG A CA 1
ATOM 632 C C . ARG A 1 82 ? 6.941 -4.867 3.271 1.00 92.56 82 ARG A C 1
ATOM 634 O O . ARG A 1 82 ? 6.031 -5.378 3.928 1.00 92.56 82 ARG A O 1
ATOM 641 N N . PRO A 1 83 ? 7.445 -3.662 3.606 1.00 95.31 83 PRO A N 1
ATOM 642 C CA . PRO A 1 83 ? 7.048 -2.944 4.823 1.00 95.31 83 PRO A CA 1
ATOM 643 C C . PRO A 1 83 ? 5.532 -2.800 5.029 1.00 95.31 83 PRO A C 1
ATOM 645 O O . PRO A 1 83 ? 5.048 -2.814 6.159 1.00 95.31 83 PRO A O 1
ATOM 648 N N . ALA A 1 84 ? 4.758 -2.682 3.946 1.00 94.69 84 ALA A N 1
ATOM 649 C CA . ALA A 1 84 ? 3.301 -2.608 4.016 1.00 94.69 84 ALA A CA 1
ATOM 650 C C . ALA A 1 84 ? 2.651 -3.907 4.528 1.00 94.69 84 ALA A C 1
ATOM 652 O O . ALA A 1 84 ? 1.681 -3.836 5.281 1.00 94.69 84 ALA A O 1
ATOM 653 N N . PHE A 1 85 ? 3.195 -5.077 4.174 1.00 95.19 85 PHE A N 1
ATOM 654 C CA . PHE A 1 85 ? 2.732 -6.370 4.683 1.00 95.19 85 PHE A CA 1
ATOM 655 C C . PHE A 1 85 ? 2.930 -6.461 6.199 1.00 95.19 85 PHE A C 1
ATOM 657 O O . PHE A 1 85 ? 1.988 -6.745 6.939 1.00 95.19 85 PHE A O 1
ATOM 664 N N . GLU A 1 86 ? 4.137 -6.143 6.667 1.00 95.06 86 GLU A N 1
ATOM 665 C CA . GLU A 1 86 ? 4.485 -6.161 8.091 1.00 95.06 86 GLU A CA 1
ATOM 666 C C . GLU A 1 86 ? 3.630 -5.172 8.893 1.00 95.06 86 GLU A C 1
ATOM 668 O O . GLU A 1 86 ? 3.083 -5.511 9.944 1.00 95.06 86 GLU A O 1
ATOM 673 N N . ALA A 1 87 ? 3.447 -3.954 8.374 1.00 94.88 87 ALA A N 1
ATOM 674 C CA . ALA A 1 87 ? 2.636 -2.934 9.030 1.00 94.88 87 ALA A CA 1
ATOM 675 C C . ALA A 1 87 ? 1.172 -3.372 9.196 1.00 94.88 87 ALA A C 1
ATOM 677 O O . ALA A 1 87 ? 0.561 -3.100 10.231 1.00 94.88 87 ALA A O 1
ATOM 678 N N . LEU A 1 88 ? 0.610 -4.080 8.212 1.00 93.62 88 LEU A N 1
ATOM 679 C CA . LEU A 1 88 ? -0.752 -4.610 8.284 1.00 93.62 88 LEU A CA 1
ATOM 680 C C . LEU A 1 88 ? -0.896 -5.743 9.297 1.00 93.62 88 LEU A C 1
ATOM 682 O O . LEU A 1 88 ? -1.907 -5.777 9.998 1.00 93.62 88 LEU A O 1
ATOM 686 N N . GLN A 1 89 ? 0.100 -6.623 9.427 1.00 91.62 89 GLN A N 1
ATOM 687 C CA . GLN A 1 89 ? 0.082 -7.670 10.456 1.00 91.62 89 GLN A CA 1
ATOM 688 C C . GLN A 1 89 ? 0.011 -7.094 11.874 1.00 91.62 89 GLN A C 1
ATOM 690 O O . GLN A 1 89 ? -0.586 -7.702 12.755 1.00 91.62 89 GLN A O 1
ATOM 695 N N . VAL A 1 90 ? 0.598 -5.915 12.095 1.00 90.06 90 VAL A N 1
ATOM 696 C CA . VAL A 1 90 ? 0.560 -5.227 13.394 1.00 90.06 90 VAL A CA 1
ATOM 697 C C . VAL A 1 90 ? -0.704 -4.374 13.557 1.00 90.06 90 VAL A C 1
ATOM 699 O O . VAL A 1 90 ? -1.238 -4.257 14.659 1.00 90.06 90 VAL A O 1
ATOM 702 N N . ALA A 1 91 ? -1.180 -3.740 12.482 1.00 83.50 91 ALA A N 1
ATOM 703 C CA . ALA A 1 91 ? -2.293 -2.788 12.527 1.00 83.50 91 ALA A CA 1
ATOM 704 C C . ALA A 1 91 ? -3.687 -3.438 12.522 1.00 83.50 91 ALA A C 1
ATOM 706 O O . ALA A 1 91 ? -4.671 -2.759 12.844 1.00 83.50 91 ALA A O 1
ATOM 707 N N . THR A 1 92 ? -3.776 -4.714 12.148 1.00 65.06 92 THR A N 1
ATOM 708 C CA . THR A 1 92 ? -5.031 -5.470 12.067 1.00 65.06 92 THR A CA 1
ATOM 709 C C . THR A 1 92 ? -5.077 -6.467 13.233 1.00 65.06 92 THR A C 1
ATOM 711 O O . THR A 1 92 ? -4.251 -7.376 13.248 1.00 65.06 92 THR A O 1
ATOM 714 N N . PRO A 1 93 ? -5.953 -6.275 14.238 1.00 53.31 93 PRO A N 1
ATOM 715 C CA . PRO A 1 93 ? -6.089 -7.201 15.364 1.00 53.31 93 PRO A CA 1
ATOM 716 C C . PRO A 1 93 ? -6.753 -8.529 14.980 1.00 53.31 93 PRO A C 1
ATOM 718 O O . PRO A 1 93 ? -7.529 -8.546 13.996 1.00 53.31 93 PRO A O 1
#